Protein AF-C5A2G6-F1 (afdb_monomer_lite)

Sequence (86 aa):
MAMVLAFVGIVWLLGILSLIAVIWVIYDIVTKQKRMPDTEKLIWILVALFLNIIGAIIYYLVVKASGKYEEAPEERFEGLDNPIEI

Radius of gyration: 18.42 Å; chains: 1; bounding box: 46×28×57 Å

Secondary struc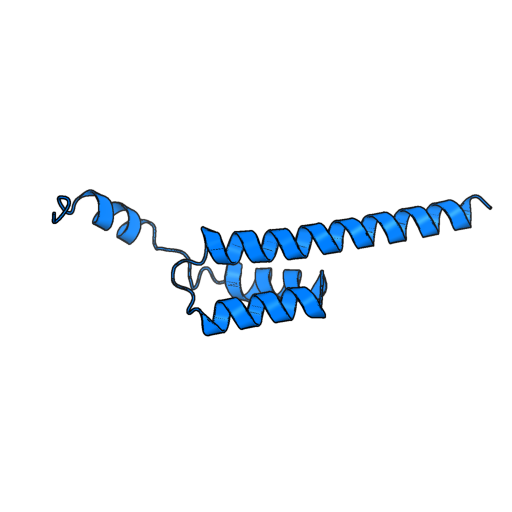ture (DSSP, 8-state):
-HHHHHHHHHHHHHHHHHHHHHHHHHHHHHHT-TTS-HHHHHHHHHHHHHHHHHHHHHHIIIIITTTTTSPPHHHHHHHHHS----

InterPro domains:
  IPR027379 Cardiolipin synthase N-terminal [PF13396] (20-62)

Foldseek 3Di:
DVVVVVVVVVVVVVVVVLVVLLVVLLVCCVPFQQQDDPVVSVVLSVQCVVVGPVSSVCCCVPPVVVCPRGDDPVVVVVVVPPDPPD

Organism: Thermococcus gammatolerans (strain DSM 15229 / JCM 11827 / EJ3) (NCBI:txid593117)

pLDDT: mean 84.4, std 7.8, range [60.66, 92.88]

Structure (mmCIF, N/CA/C/O backbone):
data_AF-C5A2G6-F1
#
_entry.id   AF-C5A2G6-F1
#
loop_
_atom_site.group_PDB
_atom_site.id
_atom_site.type_symbol
_atom_site.label_atom_id
_atom_site.label_alt_id
_atom_site.label_comp_id
_atom_site.label_asym_id
_atom_site.label_entity_id
_atom_site.label_seq_id
_atom_site.pdbx_PDB_ins_code
_atom_site.Cartn_x
_atom_site.Cartn_y
_atom_site.Cartn_z
_atom_site.occupancy
_atom_site.B_iso_or_equiv
_atom_site.auth_seq_id
_atom_site.auth_comp_id
_atom_site.auth_asym_id
_atom_site.auth_atom_id
_atom_site.pdbx_PDB_model_num
ATOM 1 N N . MET A 1 1 ? 22.960 -0.008 -26.191 1.00 70.38 1 MET A N 1
ATOM 2 C CA . MET A 1 1 ? 23.298 0.589 -24.878 1.00 70.38 1 MET A CA 1
ATOM 3 C C . MET A 1 1 ? 22.199 1.526 -24.369 1.00 70.38 1 MET A C 1
ATOM 5 O O . MET A 1 1 ? 21.640 1.238 -23.323 1.00 70.38 1 MET A O 1
ATOM 9 N N . ALA A 1 2 ? 21.798 2.568 -25.114 1.00 81.50 2 ALA A N 1
ATOM 10 C CA . ALA A 1 2 ? 20.745 3.514 -24.691 1.00 81.50 2 ALA A CA 1
ATOM 11 C C . ALA A 1 2 ? 19.377 2.866 -24.374 1.00 81.50 2 ALA A C 1
ATOM 13 O O . ALA A 1 2 ? 18.756 3.193 -23.369 1.00 81.50 2 ALA A O 1
ATOM 14 N N . MET A 1 3 ? 18.947 1.882 -25.172 1.00 85.50 3 MET A N 1
ATOM 15 C CA . MET A 1 3 ? 17.693 1.144 -24.946 1.00 85.50 3 MET A CA 1
ATOM 16 C C . MET A 1 3 ? 17.690 0.332 -23.635 1.00 85.50 3 MET A C 1
ATOM 18 O O . MET A 1 3 ? 16.657 0.212 -22.987 1.00 85.50 3 MET A O 1
ATOM 22 N N . VAL A 1 4 ? 18.851 -0.179 -23.210 1.00 85.62 4 VAL A N 1
ATOM 23 C CA . VAL A 1 4 ? 18.994 -0.930 -21.949 1.00 85.62 4 VAL A CA 1
ATOM 24 C C . VAL A 1 4 ? 18.918 0.018 -20.753 1.00 85.62 4 VAL A C 1
ATOM 26 O O . VAL A 1 4 ? 18.237 -0.284 -19.781 1.00 85.62 4 VAL A O 1
ATOM 29 N N . LEU A 1 5 ? 19.547 1.195 -20.844 1.00 86.56 5 LEU A N 1
ATOM 30 C CA . LEU A 1 5 ? 19.480 2.215 -19.793 1.00 86.56 5 LEU A CA 1
ATOM 31 C C . LEU A 1 5 ? 18.055 2.755 -19.610 1.00 86.56 5 LEU A C 1
ATOM 33 O O . LEU A 1 5 ? 17.614 2.926 -18.477 1.00 86.56 5 LEU A O 1
ATOM 37 N N . ALA A 1 6 ? 17.315 2.961 -20.705 1.00 86.00 6 ALA A N 1
ATOM 38 C CA . ALA A 1 6 ? 15.913 3.374 -20.649 1.00 86.00 6 ALA A CA 1
ATOM 39 C C . ALA A 1 6 ? 15.025 2.312 -19.977 1.00 86.00 6 ALA A C 1
ATOM 41 O O . ALA A 1 6 ? 14.223 2.639 -19.106 1.00 86.00 6 ALA A O 1
ATOM 42 N N . PHE A 1 7 ? 15.209 1.037 -20.332 1.00 87.44 7 PHE A N 1
ATOM 43 C CA . PHE A 1 7 ? 14.469 -0.066 -19.718 1.00 87.44 7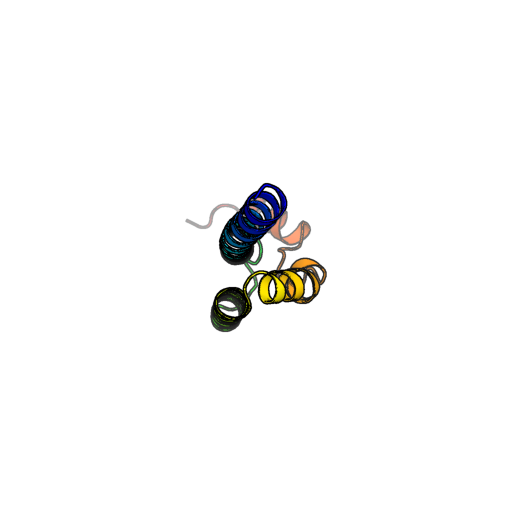 PHE A CA 1
ATOM 44 C C . PHE A 1 7 ? 14.757 -0.186 -18.216 1.00 87.44 7 PHE A C 1
ATOM 46 O O . PHE A 1 7 ? 13.830 -0.252 -17.412 1.00 87.44 7 PHE A O 1
ATOM 53 N N . VAL A 1 8 ? 16.034 -0.135 -17.825 1.00 87.94 8 VAL A N 1
ATOM 54 C CA . VAL A 1 8 ? 16.437 -0.158 -16.413 1.00 87.94 8 VAL A CA 1
ATOM 55 C C . VAL A 1 8 ? 15.831 1.033 -15.666 1.00 87.94 8 VAL A C 1
ATOM 57 O O . VAL A 1 8 ? 15.227 0.837 -14.616 1.00 87.94 8 VAL A O 1
ATOM 60 N N . GLY A 1 9 ? 15.894 2.245 -16.224 1.00 87.88 9 GLY A N 1
ATOM 61 C CA . GLY A 1 9 ? 15.291 3.434 -15.613 1.00 87.88 9 GLY A CA 1
ATOM 62 C C . GLY A 1 9 ? 13.788 3.291 -15.343 1.00 87.88 9 GLY A C 1
ATOM 63 O O . GLY A 1 9 ? 13.326 3.637 -14.257 1.00 87.88 9 GLY A O 1
ATOM 64 N N . ILE A 1 10 ? 13.030 2.722 -16.287 1.00 89.50 10 ILE A N 1
ATOM 65 C CA . ILE A 1 10 ? 11.586 2.477 -16.128 1.00 89.50 10 ILE A CA 1
ATOM 66 C C . ILE A 1 10 ? 11.318 1.444 -15.028 1.00 89.50 10 ILE A C 1
ATOM 68 O O . ILE A 1 10 ? 10.438 1.655 -14.196 1.00 89.50 10 ILE A O 1
ATOM 72 N N . VAL A 1 11 ? 12.085 0.353 -14.978 1.00 87.62 11 VAL A N 1
ATOM 73 C CA . VAL A 1 11 ? 11.932 -0.681 -13.939 1.00 87.62 11 VAL A CA 1
ATOM 74 C C . VAL A 1 11 ? 12.198 -0.107 -12.543 1.00 87.62 11 VAL A C 1
ATOM 76 O O . VAL A 1 11 ? 11.444 -0.385 -11.612 1.00 87.62 11 VAL A O 1
ATOM 79 N N . TRP A 1 12 ? 13.213 0.748 -12.399 1.00 88.38 12 TRP A N 1
ATOM 80 C CA . TRP A 1 12 ? 13.497 1.444 -11.140 1.00 88.38 12 TRP A CA 1
ATOM 81 C C . TRP A 1 12 ? 12.369 2.395 -10.725 1.00 88.38 12 TRP A C 1
ATOM 83 O O . TRP A 1 12 ? 11.950 2.380 -9.568 1.00 88.38 12 TRP A O 1
ATOM 93 N N . LEU A 1 13 ? 11.835 3.176 -11.668 1.00 88.12 13 LEU A N 1
ATOM 94 C CA . LEU A 1 13 ? 10.680 4.048 -11.432 1.00 88.12 13 LEU A CA 1
ATOM 95 C C . LEU A 1 13 ? 9.455 3.258 -10.962 1.00 88.12 13 LEU A C 1
ATOM 97 O O . LEU A 1 13 ? 8.815 3.644 -9.986 1.00 88.12 13 LEU A O 1
ATOM 101 N N . LEU A 1 14 ? 9.155 2.130 -11.610 1.00 87.12 14 LEU A N 1
ATOM 102 C CA . LEU A 1 14 ? 8.042 1.261 -11.224 1.00 87.12 14 LEU A CA 1
ATOM 103 C C . LEU A 1 14 ? 8.243 0.647 -9.832 1.00 87.12 14 LEU A C 1
ATOM 105 O O . LEU A 1 14 ? 7.293 0.588 -9.054 1.00 87.12 14 LEU A O 1
ATOM 109 N N . GLY A 1 15 ? 9.471 0.251 -9.484 1.00 86.00 15 GLY A N 1
ATOM 110 C CA . GLY A 1 15 ? 9.798 -0.243 -8.144 1.00 86.00 15 GLY A CA 1
ATOM 111 C C . GLY A 1 15 ? 9.564 0.806 -7.051 1.00 86.00 15 GLY A C 1
ATOM 112 O O . GLY A 1 15 ? 8.947 0.508 -6.028 1.00 86.00 15 GLY A O 1
ATOM 113 N N . ILE A 1 16 ? 9.983 2.052 -7.290 1.00 89.50 16 ILE A N 1
ATOM 114 C CA . ILE A 1 16 ? 9.764 3.171 -6.357 1.00 89.50 16 ILE A CA 1
ATOM 115 C C . ILE A 1 16 ? 8.270 3.489 -6.229 1.00 89.50 16 ILE A C 1
ATOM 117 O O . ILE A 1 16 ? 7.769 3.652 -5.117 1.00 89.50 16 ILE A O 1
ATOM 121 N N . LEU A 1 17 ? 7.540 3.532 -7.347 1.00 89.19 17 LEU A N 1
ATOM 122 C CA . LEU A 1 17 ? 6.090 3.746 -7.341 1.00 89.19 17 LEU A CA 1
ATOM 123 C C . LEU A 1 17 ? 5.357 2.658 -6.555 1.00 89.19 17 LEU A C 1
ATOM 125 O O . LEU A 1 17 ? 4.428 2.965 -5.812 1.00 89.19 17 LEU A O 1
ATOM 129 N N . SER A 1 18 ? 5.800 1.406 -6.673 1.00 86.19 18 SER A N 1
ATOM 130 C CA . SER A 1 18 ? 5.240 0.288 -5.916 1.00 86.19 18 SER A CA 1
ATOM 131 C C . SER A 1 18 ? 5.401 0.481 -4.407 1.00 86.19 18 SER A C 1
ATOM 133 O O . SER A 1 18 ? 4.439 0.340 -3.655 1.00 86.19 18 SER A O 1
ATOM 135 N N . LEU A 1 19 ? 6.593 0.884 -3.962 1.00 88.25 19 LEU A N 1
ATOM 136 C CA . LEU A 1 19 ? 6.865 1.208 -2.558 1.00 88.25 19 LEU A CA 1
ATOM 137 C C . LEU A 1 19 ? 5.985 2.354 -2.048 1.00 88.25 19 LEU A C 1
ATOM 139 O O . LEU A 1 19 ? 5.377 2.240 -0.983 1.00 88.25 19 LEU A O 1
ATOM 143 N N . ILE A 1 20 ? 5.873 3.436 -2.822 1.00 92.44 20 ILE A N 1
ATOM 144 C CA . ILE A 1 20 ? 5.020 4.581 -2.477 1.00 92.44 20 ILE A CA 1
ATOM 145 C C . ILE A 1 20 ? 3.552 4.148 -2.374 1.00 92.44 20 ILE A C 1
ATOM 147 O O . ILE A 1 20 ? 2.861 4.570 -1.448 1.00 92.44 20 ILE A O 1
ATOM 151 N N . ALA A 1 21 ? 3.081 3.282 -3.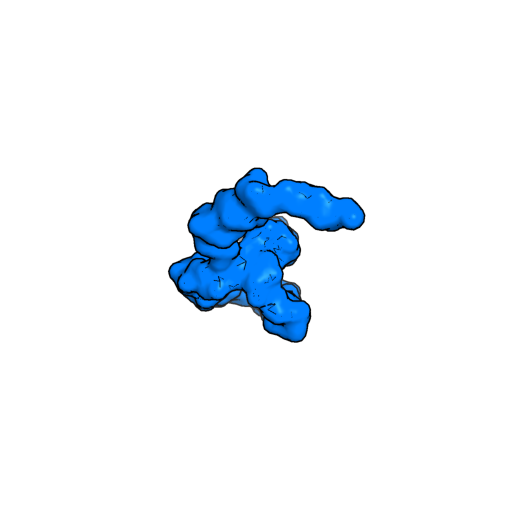275 1.00 89.88 21 ALA A N 1
ATOM 152 C CA . ALA A 1 21 ? 1.714 2.773 -3.252 1.00 89.88 21 ALA A CA 1
ATOM 153 C C . ALA A 1 21 ? 1.416 1.985 -1.968 1.00 89.88 21 ALA A C 1
ATOM 155 O O . ALA A 1 21 ? 0.383 2.214 -1.344 1.00 89.88 21 ALA A O 1
ATOM 156 N N . VAL A 1 22 ? 2.329 1.114 -1.526 1.00 89.44 22 VAL A N 1
ATOM 157 C CA . VAL A 1 22 ? 2.162 0.363 -0.268 1.00 89.44 22 VAL A CA 1
ATOM 158 C C . VAL A 1 22 ? 2.112 1.307 0.934 1.00 89.44 22 VAL A C 1
ATOM 160 O O . VAL A 1 22 ? 1.207 1.200 1.761 1.00 89.44 22 VAL A O 1
ATOM 163 N N . ILE A 1 23 ? 3.034 2.273 1.009 1.00 92.38 23 ILE A N 1
ATOM 164 C CA . ILE A 1 23 ? 3.051 3.280 2.085 1.00 92.38 23 ILE A CA 1
ATOM 165 C C . ILE A 1 23 ? 1.739 4.073 2.101 1.00 92.38 23 ILE A C 1
ATOM 167 O O . ILE A 1 23 ? 1.162 4.307 3.163 1.00 92.38 23 ILE A O 1
ATOM 171 N N . TRP A 1 24 ? 1.243 4.457 0.925 1.00 92.56 24 TRP A N 1
ATOM 172 C CA . TRP A 1 24 ? -0.011 5.184 0.784 1.00 92.56 24 TRP A CA 1
ATOM 173 C C . TRP A 1 24 ? -1.219 4.370 1.262 1.00 92.56 24 TRP A C 1
ATOM 175 O O . TRP A 1 24 ? -2.061 4.917 1.971 1.00 92.56 24 TRP A O 1
ATOM 185 N N . VAL A 1 25 ? -1.291 3.072 0.939 1.00 91.19 25 VAL A N 1
ATOM 186 C CA . VAL A 1 25 ? -2.370 2.189 1.424 1.00 91.19 25 VAL A CA 1
ATOM 187 C C . VAL A 1 25 ? -2.357 2.123 2.948 1.00 91.19 25 VAL A C 1
ATOM 189 O O . VAL A 1 25 ? -3.396 2.306 3.576 1.00 91.19 25 VAL A O 1
ATOM 192 N N . ILE A 1 26 ? -1.184 1.927 3.556 1.00 90.50 26 ILE A N 1
ATOM 193 C CA . ILE A 1 26 ? -1.046 1.883 5.018 1.00 90.50 26 ILE A CA 1
ATOM 194 C C . ILE A 1 26 ? -1.507 3.209 5.638 1.00 90.50 26 ILE A C 1
ATOM 196 O O . ILE A 1 26 ? -2.282 3.206 6.594 1.00 90.50 26 ILE A O 1
ATOM 200 N N . TYR A 1 27 ? -1.078 4.343 5.076 1.00 92.38 27 TYR A N 1
ATOM 201 C CA . TYR A 1 27 ? -1.506 5.664 5.535 1.00 92.38 27 TYR A CA 1
ATOM 202 C C . TYR A 1 27 ? -3.030 5.840 5.457 1.00 92.38 27 TYR A C 1
ATOM 204 O O . TYR A 1 27 ? -3.641 6.317 6.416 1.00 92.38 27 TYR A O 1
ATOM 212 N N . ASP A 1 28 ? -3.655 5.450 4.345 1.00 90.31 28 ASP A N 1
ATOM 213 C CA . ASP A 1 28 ? -5.100 5.583 4.136 1.00 90.31 28 ASP A CA 1
ATOM 214 C C . ASP A 1 28 ? -5.895 4.723 5.134 1.00 90.31 28 ASP A C 1
ATOM 216 O O . ASP A 1 28 ? -6.826 5.221 5.768 1.00 90.31 28 ASP A O 1
ATOM 220 N N . ILE A 1 29 ? -5.462 3.479 5.365 1.00 89.88 29 ILE A N 1
ATOM 221 C CA . ILE A 1 29 ? -6.077 2.560 6.333 1.00 89.88 29 ILE A CA 1
ATOM 222 C C . ILE A 1 29 ? -6.009 3.115 7.761 1.00 89.88 29 ILE A C 1
ATOM 224 O O . ILE A 1 29 ? -6.994 3.065 8.497 1.00 89.88 29 ILE A O 1
ATOM 228 N N . VAL A 1 30 ? -4.848 3.639 8.167 1.00 87.25 30 VAL A N 1
ATOM 229 C CA . VAL A 1 30 ? -4.626 4.108 9.544 1.00 87.25 30 VAL A CA 1
ATOM 230 C C . VAL A 1 30 ? -5.327 5.440 9.812 1.00 87.25 30 VAL A C 1
ATOM 232 O O . VAL A 1 30 ? -5.850 5.644 10.904 1.00 87.25 30 VAL A O 1
ATOM 235 N N . THR A 1 31 ? -5.336 6.357 8.842 1.00 86.12 31 THR A N 1
ATOM 236 C CA . THR A 1 31 ? -5.802 7.736 9.076 1.00 86.12 31 THR A CA 1
ATOM 237 C C . THR A 1 31 ? -7.233 7.999 8.628 1.00 86.12 31 THR A C 1
ATOM 239 O O . THR A 1 31 ? -7.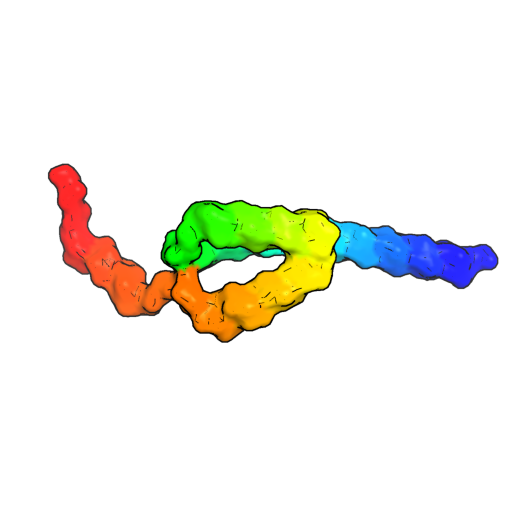912 8.815 9.252 1.00 86.12 31 THR A O 1
ATOM 242 N N . LYS A 1 32 ? -7.699 7.340 7.560 1.00 84.31 32 LYS A N 1
ATOM 243 C CA . LYS A 1 32 ? -9.010 7.616 6.954 1.00 84.31 32 LYS A CA 1
ATOM 244 C C . LYS A 1 32 ? -10.045 6.542 7.252 1.00 84.31 32 LYS A C 1
ATOM 246 O O . LYS A 1 32 ? -11.188 6.877 7.539 1.00 84.31 32 LYS A O 1
ATOM 251 N N . GLN A 1 33 ? -9.651 5.271 7.241 1.00 83.62 33 GLN A N 1
ATOM 252 C CA . GLN A 1 33 ? -10.572 4.145 7.437 1.00 83.62 33 GLN A CA 1
ATOM 253 C C . GLN A 1 33 ? -10.786 3.831 8.928 1.00 83.62 33 GLN A C 1
ATOM 255 O O . GLN A 1 33 ? -10.508 2.730 9.410 1.00 83.62 33 GLN A O 1
ATOM 260 N N . LYS A 1 34 ? -11.269 4.814 9.695 1.00 79.44 34 LYS A N 1
ATOM 261 C CA . LYS A 1 34 ? -11.407 4.694 11.155 1.00 79.44 34 LYS A CA 1
ATOM 262 C C . LYS A 1 34 ? -12.419 3.634 11.585 1.00 79.44 34 LYS A C 1
ATOM 264 O O . LYS A 1 34 ? -12.174 2.945 12.571 1.00 79.44 34 LYS A O 1
ATOM 269 N N . ARG A 1 35 ? -13.500 3.445 10.817 1.00 82.44 35 ARG A N 1
ATOM 270 C CA . ARG A 1 35 ? -14.537 2.430 11.093 1.00 82.44 35 ARG A CA 1
ATOM 271 C C . ARG A 1 35 ? -14.148 1.023 10.624 1.00 82.44 35 ARG A C 1
ATOM 273 O O . ARG A 1 35 ? -14.930 0.089 10.785 1.00 82.44 35 ARG A O 1
ATOM 280 N N . MET A 1 36 ? -12.975 0.860 10.006 1.00 85.38 36 MET A N 1
ATOM 281 C CA . MET A 1 36 ? -12.534 -0.435 9.498 1.00 85.38 36 MET A CA 1
ATOM 282 C C . MET A 1 36 ? -12.069 -1.321 10.665 1.00 85.38 36 MET A C 1
ATOM 284 O O . MET A 1 36 ? -11.228 -0.881 11.457 1.00 85.38 36 MET A O 1
ATOM 288 N N . PRO A 1 37 ? -12.568 -2.564 10.774 1.00 90.19 37 PRO A N 1
ATOM 289 C CA . PRO A 1 37 ? -12.150 -3.485 11.825 1.00 90.19 37 PRO A CA 1
ATOM 290 C C . PRO A 1 37 ? -10.683 -3.899 11.656 1.00 90.19 37 PRO A C 1
ATOM 292 O O . PRO A 1 37 ? -10.198 -4.072 10.536 1.00 90.19 37 PRO A O 1
ATOM 295 N N . ASP A 1 38 ? -9.980 -4.110 12.771 1.00 88.81 38 ASP A N 1
ATOM 296 C CA . ASP A 1 38 ? -8.526 -4.340 12.790 1.00 88.81 38 ASP A CA 1
ATOM 297 C C . ASP A 1 38 ? -8.086 -5.560 11.972 1.00 88.81 38 ASP A C 1
ATOM 299 O O . ASP A 1 38 ? -7.048 -5.533 11.307 1.00 88.81 38 ASP A O 1
ATOM 303 N N . THR A 1 39 ? -8.902 -6.618 11.949 1.00 91.38 39 THR A N 1
ATOM 304 C CA . THR A 1 39 ? -8.658 -7.794 11.105 1.00 91.38 39 THR A CA 1
ATOM 305 C C . THR A 1 39 ? -8.663 -7.431 9.622 1.00 91.38 39 THR A C 1
ATOM 307 O O . THR A 1 39 ? -7.797 -7.880 8.875 1.00 91.38 39 THR A O 1
ATOM 310 N N . GLU A 1 40 ? -9.605 -6.596 9.182 1.00 90.12 40 GLU A N 1
ATOM 311 C CA . GLU A 1 40 ? -9.707 -6.198 7.779 1.00 90.12 40 GLU A CA 1
ATOM 312 C C . GLU A 1 40 ? -8.592 -5.222 7.394 1.00 90.12 40 GLU A C 1
ATOM 314 O O . GLU A 1 40 ? -8.002 -5.370 6.322 1.00 90.12 40 GLU A O 1
ATOM 319 N N . LYS A 1 41 ? -8.215 -4.308 8.302 1.00 89.62 41 LYS A N 1
ATOM 320 C CA . LYS A 1 41 ? -7.019 -3.463 8.145 1.00 89.62 41 LYS A CA 1
ATOM 321 C C . LYS A 1 41 ? -5.781 -4.319 7.882 1.00 89.62 41 LYS A C 1
ATOM 323 O O . LYS A 1 41 ? -5.055 -4.078 6.919 1.00 89.62 41 LYS A O 1
ATOM 328 N N . LEU A 1 42 ? -5.563 -5.347 8.706 1.00 91.75 42 LEU A N 1
ATOM 329 C CA . LEU A 1 42 ? -4.419 -6.246 8.566 1.00 91.75 42 LEU A CA 1
ATOM 330 C C . LEU A 1 42 ? -4.449 -7.006 7.233 1.00 91.75 42 LEU A C 1
ATOM 332 O O . LEU A 1 42 ? -3.421 -7.092 6.562 1.00 91.75 42 LEU A O 1
ATOM 336 N N . ILE A 1 43 ? -5.616 -7.507 6.815 1.00 92.88 43 ILE A N 1
ATOM 337 C CA . ILE A 1 43 ? -5.777 -8.196 5.525 1.00 92.88 43 ILE A CA 1
ATOM 338 C C . ILE A 1 43 ? -5.389 -7.272 4.368 1.00 92.88 43 ILE A C 1
ATOM 340 O O . ILE A 1 43 ? -4.600 -7.677 3.516 1.00 92.88 43 ILE A O 1
ATOM 344 N N . TRP A 1 44 ? -5.877 -6.029 4.339 1.00 92.19 44 TRP A N 1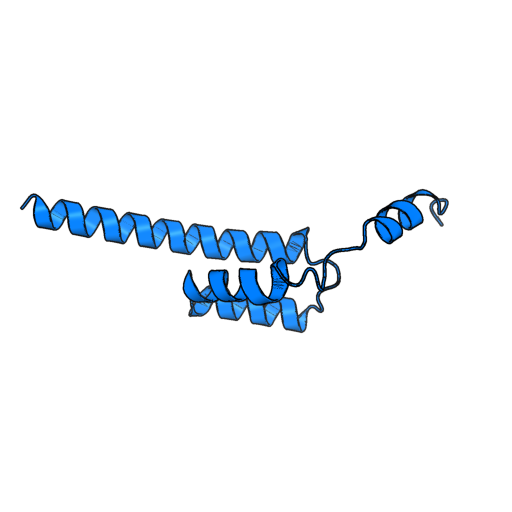
ATOM 345 C CA . TRP A 1 44 ? -5.558 -5.100 3.251 1.00 92.19 44 TRP A CA 1
ATOM 346 C C . TRP A 1 44 ? -4.091 -4.678 3.225 1.00 92.19 44 TRP A C 1
ATOM 348 O O . TRP A 1 44 ? -3.522 -4.554 2.140 1.00 92.19 44 TRP A O 1
ATOM 358 N N . ILE A 1 45 ? -3.454 -4.532 4.389 1.00 90.06 45 ILE A N 1
ATOM 359 C CA . ILE A 1 45 ? -2.008 -4.285 4.474 1.00 90.06 45 ILE A CA 1
ATOM 360 C C . ILE A 1 45 ? -1.228 -5.473 3.896 1.00 90.06 45 ILE A C 1
ATOM 362 O O . ILE A 1 45 ? -0.324 -5.271 3.087 1.00 90.06 45 ILE A O 1
ATOM 366 N N . LEU A 1 46 ? -1.594 -6.711 4.249 1.00 91.50 46 LEU A N 1
ATOM 367 C CA . LEU A 1 46 ? -0.957 -7.915 3.705 1.00 91.50 46 LEU A CA 1
ATOM 368 C C . LEU A 1 46 ? -1.180 -8.035 2.190 1.00 91.50 46 LEU A C 1
ATOM 370 O O . LEU A 1 46 ? -0.234 -8.289 1.447 1.00 91.50 46 LEU A O 1
ATOM 374 N N . VAL A 1 47 ? -2.403 -7.796 1.714 1.00 92.81 47 VAL A N 1
ATOM 375 C CA . VAL A 1 47 ? -2.745 -7.791 0.282 1.00 92.81 47 VAL A CA 1
ATOM 376 C C . VAL A 1 47 ? -1.911 -6.757 -0.473 1.00 92.81 47 VAL A C 1
ATOM 378 O O . VAL A 1 47 ? -1.316 -7.090 -1.496 1.00 92.81 47 VAL A O 1
ATOM 381 N N . ALA A 1 48 ? -1.807 -5.526 0.032 1.00 90.56 48 ALA A N 1
ATOM 382 C CA . ALA A 1 48 ? -0.984 -4.487 -0.580 1.00 90.56 48 ALA A CA 1
ATOM 383 C C . ALA A 1 48 ? 0.510 -4.842 -0.563 1.00 90.56 48 ALA A C 1
ATOM 385 O O . ALA A 1 48 ? 1.209 -4.565 -1.531 1.00 90.56 48 ALA A O 1
ATOM 386 N N . LEU A 1 49 ? 0.999 -5.506 0.486 1.00 88.56 49 LEU A N 1
ATOM 387 C CA . LEU A 1 49 ? 2.399 -5.914 0.592 1.00 88.56 49 LEU A CA 1
ATOM 388 C C . LEU A 1 49 ? 2.765 -7.029 -0.404 1.00 88.56 49 LEU A C 1
ATOM 390 O O . LEU A 1 49 ? 3.789 -6.937 -1.079 1.00 88.56 49 LEU A O 1
ATOM 394 N N . PHE A 1 50 ? 1.932 -8.068 -0.526 1.00 89.25 50 PHE A N 1
ATOM 395 C CA . PHE A 1 50 ? 2.201 -9.202 -1.419 1.00 89.25 50 PHE A CA 1
ATOM 396 C C . PHE A 1 50 ? 1.872 -8.899 -2.887 1.00 89.25 50 PHE A C 1
ATOM 398 O O . PHE A 1 50 ? 2.628 -9.292 -3.774 1.00 89.25 50 PHE A O 1
ATOM 405 N N . LEU A 1 51 ? 0.777 -8.177 -3.162 1.00 89.56 51 LEU A N 1
ATOM 406 C CA . LEU A 1 51 ? 0.354 -7.824 -4.525 1.00 89.56 51 LEU A CA 1
ATOM 407 C C . LEU A 1 51 ? 0.857 -6.449 -4.991 1.00 89.56 51 LEU A C 1
ATOM 409 O O . LEU A 1 51 ? 0.628 -6.081 -6.147 1.00 89.56 51 LEU A O 1
ATOM 413 N N . ASN A 1 52 ? 1.564 -5.701 -4.138 1.00 88.62 52 ASN A N 1
ATOM 414 C CA . ASN A 1 52 ? 2.200 -4.430 -4.485 1.00 88.62 52 ASN A CA 1
ATOM 415 C C . ASN A 1 52 ? 1.188 -3.441 -5.104 1.00 88.62 52 ASN A C 1
ATOM 417 O O . ASN A 1 52 ? 0.097 -3.225 -4.567 1.00 88.62 52 ASN A O 1
ATOM 421 N N . ILE A 1 53 ? 1.517 -2.858 -6.258 1.00 86.06 53 ILE A N 1
ATOM 422 C CA . ILE A 1 53 ? 0.665 -1.911 -6.978 1.00 86.06 53 ILE A CA 1
ATOM 423 C C . ILE A 1 53 ? -0.722 -2.481 -7.312 1.00 86.06 53 ILE A C 1
ATOM 425 O O . ILE A 1 53 ? -1.709 -1.755 -7.247 1.00 86.06 53 ILE A O 1
ATOM 429 N N . ILE A 1 54 ? -0.827 -3.782 -7.609 1.00 88.62 54 ILE A N 1
ATOM 430 C CA . ILE A 1 54 ? -2.110 -4.425 -7.928 1.00 88.62 54 ILE A CA 1
ATOM 431 C C . ILE A 1 54 ? -2.987 -4.467 -6.674 1.00 88.62 54 ILE A C 1
ATOM 433 O O . ILE A 1 54 ? -4.162 -4.106 -6.730 1.00 88.62 54 ILE A O 1
ATOM 437 N N . GLY A 1 55 ? -2.407 -4.837 -5.530 1.00 89.38 55 GLY A N 1
ATOM 438 C CA . GLY A 1 55 ? -3.107 -4.834 -4.244 1.00 89.38 55 GLY A CA 1
ATOM 439 C C . GLY A 1 55 ? -3.600 -3.438 -3.861 1.00 89.38 55 GLY A C 1
ATOM 440 O O . GLY A 1 55 ? -4.743 -3.287 -3.435 1.00 89.38 55 GLY A O 1
ATOM 441 N N . ALA A 1 56 ? -2.780 -2.410 -4.095 1.00 88.69 56 ALA A N 1
ATOM 442 C CA . ALA A 1 56 ? -3.150 -1.018 -3.850 1.00 88.69 56 ALA A CA 1
ATOM 443 C C . ALA A 1 56 ? -4.307 -0.532 -4.741 1.00 88.69 56 ALA A C 1
ATOM 445 O O . ALA A 1 56 ? -5.198 0.172 -4.264 1.00 88.69 56 ALA A O 1
ATOM 446 N N . ILE A 1 57 ? -4.334 -0.933 -6.017 1.00 89.88 57 ILE A N 1
ATOM 447 C CA . ILE A 1 57 ? -5.437 -0.606 -6.934 1.00 89.88 57 ILE A CA 1
ATOM 448 C C . ILE A 1 57 ? -6.738 -1.271 -6.471 1.00 89.88 57 ILE A C 1
ATOM 450 O O . ILE A 1 57 ? -7.776 -0.611 -6.411 1.00 89.88 57 ILE A O 1
ATOM 454 N N . ILE A 1 58 ? -6.692 -2.557 -6.107 1.00 92.19 58 ILE A N 1
ATOM 455 C CA . ILE A 1 58 ? -7.874 -3.276 -5.608 1.00 92.19 58 ILE A CA 1
ATOM 456 C C . ILE A 1 58 ? -8.377 -2.627 -4.314 1.00 92.19 58 ILE A C 1
ATOM 458 O O . ILE A 1 58 ? -9.573 -2.373 -4.189 1.00 92.19 58 ILE A O 1
ATOM 462 N N . TYR A 1 59 ? -7.473 -2.296 -3.388 1.00 90.50 59 TYR A N 1
ATOM 463 C CA . TYR A 1 59 ? -7.808 -1.5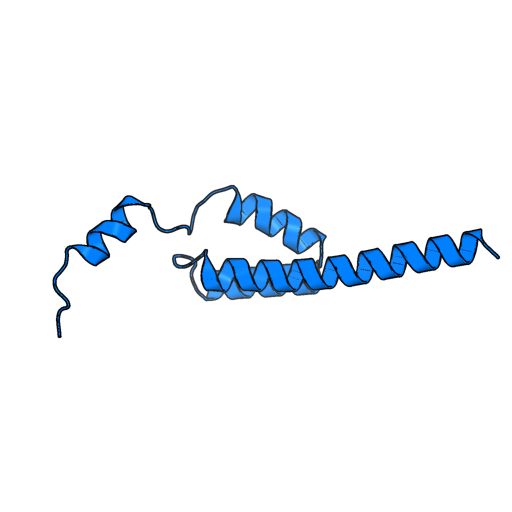67 -2.165 1.00 90.50 59 TYR A CA 1
ATOM 464 C C . TYR A 1 59 ? -8.532 -0.249 -2.472 1.00 90.50 59 TYR A C 1
ATOM 466 O O . TYR A 1 59 ? -9.591 0.024 -1.907 1.00 90.50 59 TYR A O 1
ATOM 474 N N . TYR A 1 60 ? -8.000 0.547 -3.404 1.00 89.12 60 TYR A N 1
ATOM 475 C CA . TYR A 1 60 ? -8.609 1.817 -3.792 1.00 89.12 60 TYR A CA 1
ATOM 476 C C . TYR A 1 60 ? -10.046 1.624 -4.297 1.00 89.12 60 TYR A C 1
ATOM 478 O O . TYR A 1 60 ? -10.952 2.338 -3.876 1.00 89.12 60 TYR A O 1
ATOM 486 N N . LEU A 1 61 ? -10.274 0.647 -5.175 1.00 90.06 61 LEU A N 1
ATOM 487 C CA . LEU A 1 61 ? -11.591 0.422 -5.772 1.00 90.06 61 LEU A CA 1
ATOM 488 C C . LEU A 1 61 ? -12.599 -0.188 -4.791 1.00 90.06 61 LEU A C 1
ATOM 490 O O . LEU A 1 61 ? -13.774 0.158 -4.832 1.00 90.06 61 LEU A O 1
ATOM 494 N N . VAL A 1 62 ? -12.167 -1.098 -3.919 1.00 89.12 62 VAL A N 1
ATOM 495 C CA . VAL A 1 62 ? -13.081 -1.818 -3.021 1.00 89.12 62 VAL A CA 1
ATOM 496 C C . VAL A 1 62 ? -13.344 -1.035 -1.743 1.00 89.12 62 VAL A C 1
ATOM 498 O O . VAL A 1 62 ? -14.489 -0.933 -1.313 1.00 89.12 62 VAL A O 1
ATOM 501 N N . VAL A 1 63 ? -12.302 -0.486 -1.121 1.00 87.50 63 VAL A N 1
ATOM 502 C CA . VAL A 1 63 ? -12.403 0.155 0.197 1.00 87.50 63 VAL A CA 1
ATOM 503 C C . VAL A 1 63 ? -12.680 1.639 0.042 1.00 87.50 63 VAL A C 1
ATOM 505 O O . VAL A 1 63 ? -13.662 2.152 0.569 1.00 87.50 63 VAL A O 1
ATOM 508 N N . LYS A 1 64 ? -11.831 2.331 -0.716 1.00 82.50 64 LYS A N 1
ATOM 509 C CA . LYS A 1 64 ? -11.894 3.787 -0.793 1.00 82.50 64 LYS A CA 1
ATOM 510 C C . LYS A 1 64 ? -13.040 4.281 -1.667 1.00 82.50 64 LYS A C 1
ATOM 512 O O . LYS A 1 64 ? -13.763 5.178 -1.257 1.00 82.50 64 LYS A O 1
ATOM 517 N N . ALA A 1 65 ? -13.254 3.683 -2.838 1.00 84.31 65 ALA A N 1
ATOM 518 C CA . ALA A 1 65 ? -14.346 4.098 -3.718 1.00 84.31 65 ALA A CA 1
ATOM 519 C C . ALA A 1 65 ? -15.734 3.719 -3.173 1.00 84.31 65 ALA A C 1
ATOM 521 O O . ALA A 1 65 ? -16.720 4.341 -3.558 1.00 84.31 65 ALA A O 1
ATOM 522 N N . SER A 1 66 ? -15.825 2.735 -2.269 1.00 81.00 66 SER A N 1
ATOM 523 C CA . SER A 1 66 ? -17.091 2.400 -1.608 1.00 81.00 66 SER A CA 1
ATOM 524 C C . SER A 1 66 ? -17.419 3.313 -0.423 1.00 81.00 66 SER A C 1
ATOM 526 O O . SER A 1 66 ? -18.557 3.288 0.039 1.00 81.00 66 SER A O 1
ATOM 528 N N . GLY A 1 67 ? -16.453 4.093 0.086 1.00 78.44 67 GLY A N 1
ATOM 529 C CA . GLY A 1 67 ? -16.635 4.984 1.242 1.00 78.44 67 GLY A CA 1
ATOM 530 C C . GLY A 1 67 ? -17.046 4.262 2.529 1.00 78.44 67 GLY A C 1
ATOM 531 O O . GLY A 1 67 ? -17.477 4.892 3.489 1.00 78.44 67 GLY A O 1
ATOM 532 N N . LYS A 1 68 ? -16.942 2.928 2.560 1.00 77.44 68 LYS A N 1
ATOM 533 C CA . LYS A 1 68 ? -17.615 2.083 3.553 1.00 77.44 68 LYS A CA 1
ATOM 534 C C . LYS A 1 68 ? -17.164 2.343 4.992 1.00 77.44 68 LYS A C 1
ATOM 536 O O . LYS A 1 68 ? -17.955 2.147 5.911 1.00 77.44 68 LYS A O 1
ATOM 541 N N . TYR A 1 69 ? -15.911 2.751 5.194 1.00 80.62 69 TYR A N 1
ATOM 542 C CA . TYR A 1 69 ? -15.342 2.968 6.529 1.00 80.62 69 TYR A CA 1
ATOM 543 C C . TYR A 1 69 ? -14.944 4.417 6.811 1.00 80.62 69 TYR A C 1
ATOM 545 O O . TYR A 1 69 ? -14.296 4.682 7.830 1.00 80.62 69 TYR A O 1
ATOM 553 N N . GLU A 1 70 ? -15.341 5.341 5.938 1.00 78.50 70 GLU A N 1
ATOM 554 C CA . GLU A 1 70 ? -15.202 6.768 6.200 1.00 78.50 70 GLU A CA 1
ATOM 555 C C . GLU A 1 70 ? -16.261 7.183 7.240 1.00 78.50 70 GLU A C 1
ATOM 557 O O . GLU A 1 70 ? -17.405 6.720 7.216 1.00 78.50 70 GLU A O 1
ATOM 562 N N . GLU A 1 71 ? -15.869 8.005 8.216 1.00 71.75 71 GLU A N 1
ATOM 563 C CA . GLU A 1 71 ? -16.824 8.621 9.145 1.00 71.75 71 GLU A CA 1
ATOM 564 C C . GLU A 1 71 ? -17.756 9.537 8.345 1.00 71.75 71 GLU A C 1
ATOM 566 O O . GLU A 1 71 ? -17.287 10.363 7.553 1.00 71.75 71 GLU A O 1
ATOM 571 N N . ALA A 1 72 ? -19.070 9.396 8.537 1.00 74.69 72 ALA A N 1
ATOM 572 C CA . ALA A 1 72 ? -20.020 10.302 7.909 1.00 74.69 72 ALA A CA 1
ATOM 573 C C . ALA A 1 72 ? -19.753 11.734 8.414 1.00 74.69 72 ALA A C 1
ATOM 575 O O . ALA A 1 72 ? -19.422 11.909 9.591 1.00 74.69 72 ALA A O 1
ATOM 576 N N . PRO A 1 73 ? -19.903 12.771 7.567 1.00 71.50 73 PRO A N 1
ATOM 577 C CA . PRO A 1 73 ? -19.685 14.154 7.985 1.00 71.50 73 PRO A CA 1
ATOM 578 C C . PRO A 1 73 ? -20.481 14.516 9.242 1.00 71.50 73 PRO A C 1
ATOM 580 O O . PRO A 1 73 ? -19.980 15.245 10.083 1.00 71.50 73 PRO A O 1
ATOM 583 N N . GLU A 1 74 ? -21.681 13.955 9.375 1.00 70.56 74 GLU A N 1
ATOM 584 C CA . GLU A 1 74 ? -22.642 14.173 10.458 1.00 70.56 74 GLU A CA 1
ATOM 585 C C . GLU A 1 74 ? -22.103 13.683 11.818 1.00 70.56 74 GLU A C 1
ATOM 587 O O . GLU A 1 74 ? -22.023 14.475 12.755 1.00 70.56 74 GLU A O 1
ATOM 592 N N . GLU A 1 75 ? -21.591 12.444 11.892 1.00 69.19 75 GLU A N 1
ATOM 593 C CA . GLU A 1 75 ? -20.989 11.866 13.113 1.00 69.19 75 GLU A CA 1
ATOM 594 C C . GLU A 1 75 ? -19.749 12.662 13.577 1.00 69.19 75 GLU A C 1
ATOM 596 O O . GLU A 1 75 ? -19.462 12.769 14.770 1.00 69.19 75 GLU A O 1
ATOM 601 N N . ARG A 1 76 ? -19.003 13.275 12.643 1.00 71.44 76 ARG A N 1
ATOM 602 C CA . ARG A 1 76 ? -17.831 14.101 12.980 1.00 71.44 76 ARG A CA 1
ATOM 603 C C . ARG A 1 76 ? -18.211 15.372 13.744 1.00 71.44 76 ARG A C 1
ATOM 605 O O . ARG A 1 76 ? -17.397 15.847 14.533 1.00 71.44 76 ARG A O 1
ATOM 612 N N . PHE A 1 77 ? -19.388 15.944 13.483 1.00 72.62 77 PHE A N 1
ATOM 613 C CA . PHE A 1 77 ? -19.868 17.149 14.170 1.00 72.62 77 PHE A CA 1
ATOM 614 C C . PHE A 1 77 ? -20.610 16.819 15.471 1.00 72.62 77 PHE A C 1
ATOM 616 O O . PHE A 1 77 ? -20.489 17.586 16.419 1.00 72.62 77 PHE A O 1
ATOM 623 N N . GLU A 1 78 ? -21.269 15.661 15.546 1.00 72.06 78 GLU A N 1
ATOM 624 C CA . GLU A 1 78 ? -21.921 15.128 16.760 1.00 72.06 78 GLU A CA 1
ATOM 625 C C . GLU A 1 78 ? -20.908 14.721 17.859 1.00 72.06 78 GLU A C 1
ATOM 627 O O . GLU A 1 78 ? -21.213 14.602 19.040 1.00 72.06 78 GLU A O 1
ATOM 632 N N . GLY A 1 79 ? -19.636 14.527 17.499 1.00 67.69 79 GLY A N 1
ATOM 633 C CA . GLY A 1 79 ? -18.553 14.414 18.483 1.00 67.69 79 GLY A CA 1
ATOM 634 C C . GLY A 1 79 ? -18.069 15.759 19.045 1.00 67.69 79 GLY A C 1
ATOM 635 O O . GLY A 1 79 ? -17.313 15.772 20.014 1.00 67.69 79 GLY A O 1
ATOM 636 N N . LEU A 1 80 ? -18.435 16.884 18.418 1.00 75.31 80 LEU A N 1
ATOM 637 C CA . LEU A 1 80 ? -17.961 18.231 18.775 1.00 75.31 80 LEU A CA 1
ATOM 638 C C . LEU A 1 80 ? -18.977 19.031 19.598 1.00 75.31 80 LEU A C 1
ATOM 640 O O . LEU A 1 80 ? -18.598 20.039 20.197 1.00 75.31 80 LEU A O 1
ATOM 644 N N . ASP A 1 81 ? -20.245 18.627 19.599 1.00 75.25 81 ASP A N 1
ATOM 645 C CA . ASP A 1 81 ? -21.315 19.224 20.400 1.00 75.25 81 ASP A CA 1
ATOM 646 C C . ASP A 1 81 ? -21.543 18.491 21.732 1.00 75.25 81 ASP A C 1
ATOM 648 O O . ASP A 1 81 ? -22.074 19.096 22.667 1.00 75.25 81 ASP A O 1
ATOM 652 N N . ASN A 1 82 ? -21.075 17.243 21.866 1.00 69.50 82 ASN A N 1
ATOM 653 C CA . ASN A 1 82 ? -21.026 16.559 23.152 1.00 69.50 82 ASN A CA 1
ATOM 654 C C . ASN A 1 82 ? -19.963 17.230 24.051 1.00 69.50 82 ASN A C 1
ATOM 656 O O . ASN A 1 82 ? -18.778 17.233 23.692 1.00 69.50 82 ASN A O 1
ATOM 660 N N . PRO A 1 83 ? -20.335 17.835 25.200 1.00 70.75 83 PRO A N 1
ATOM 661 C CA . PRO A 1 83 ? -19.348 18.348 26.143 1.00 70.75 83 PRO A CA 1
ATOM 662 C C . PRO A 1 83 ? -18.395 17.215 26.528 1.00 70.75 83 PRO A C 1
ATOM 664 O O . PRO A 1 83 ? -18.839 16.091 26.733 1.00 70.75 83 PRO A O 1
ATOM 667 N N . ILE A 1 84 ? -17.091 17.507 26.603 1.00 70.44 84 ILE A N 1
ATOM 668 C CA . ILE A 1 84 ? -16.068 16.529 26.996 1.00 70.44 84 ILE A CA 1
ATOM 669 C C . ILE A 1 84 ? -16.513 15.893 28.322 1.00 70.44 84 ILE A C 1
ATOM 671 O O . ILE A 1 84 ? -16.430 16.542 29.364 1.00 70.44 84 ILE A O 1
ATOM 675 N N . GLU A 1 85 ? -17.023 14.658 28.274 1.00 65.00 85 GLU A N 1
ATOM 676 C CA . GLU A 1 85 ? -17.248 13.837 29.462 1.00 65.00 85 GLU A CA 1
ATOM 677 C C . GLU A 1 85 ? -15.861 13.527 30.034 1.00 65.00 85 GLU A C 1
ATOM 679 O O . GLU A 1 85 ? -15.121 12.699 29.499 1.00 65.00 85 GLU A O 1
ATOM 684 N N . ILE A 1 86 ? -15.475 14.299 31.053 1.00 60.66 86 ILE A N 1
ATOM 685 C CA . ILE A 1 86 ? -14.260 14.113 31.858 1.00 60.66 86 ILE A CA 1
ATOM 686 C C . ILE A 1 86 ? -14.525 13.099 32.964 1.00 60.66 86 ILE A C 1
ATOM 688 O O . ILE A 1 86 ? -15.589 13.222 33.614 1.00 60.66 86 ILE A O 1
#